Protein AF-A0A8T6M2B9-F1 (afdb_monomer_lite)

Sequence (65 aa):
EQNDKFILIDCGRSSTKVVNYLRNQGVFELEYLLATHPDADHIGGCDDVLENFDVLHVWDNGQTH

Foldseek 3Di:
DPPLAAEAFFCALDQVVSLVVCVVVVAAEHAEYEQEDDDNRGHVNVVVVVVRHHYNYYYYPPDDD

Secondary structure (DSSP, 8-state):
-BTTB-EEE---S-HHHHHHHHHHTT--EESEEE---S-HHHHTTHHHHHHHSEES-EE--S---

Radius of gyration: 11.15 Å; chains: 1; bounding box: 24×20×32 Å

pLDDT: mean 94.37, std 5.17, range [65.81, 98.5]

Structure (mmCIF, N/CA/C/O backbone):
data_AF-A0A8T6M2B9-F1
#
_entry.id   AF-A0A8T6M2B9-F1
#
loop_
_atom_site.group_PDB
_atom_site.id
_atom_site.type_symbol
_atom_site.label_atom_id
_atom_site.label_alt_id
_atom_site.label_comp_id
_atom_site.label_asym_id
_atom_site.label_entity_id
_atom_site.label_seq_id
_atom_site.pdbx_PDB_ins_code
_atom_site.Cartn_x
_atom_site.Cartn_y
_atom_site.Cartn_z
_atom_site.occupancy
_atom_site.B_iso_or_equiv
_atom_site.auth_seq_id
_atom_site.auth_comp_id
_atom_site.auth_asym_id
_atom_site.auth_atom_id
_atom_site.pdbx_PDB_model_num
ATOM 1 N N . GLU A 1 1 ? -5.145 8.990 4.422 1.00 88.81 1 GLU A N 1
ATOM 2 C CA . GLU A 1 1 ? -6.262 8.664 5.321 1.00 88.81 1 GLU A CA 1
ATOM 3 C C . GLU A 1 1 ? -7.363 9.694 5.143 1.00 88.81 1 GLU A C 1
ATOM 5 O O . GLU A 1 1 ? -7.066 10.886 5.112 1.00 88.81 1 GLU A O 1
ATOM 10 N N . GLN A 1 2 ? -8.603 9.247 4.989 1.00 90.75 2 GLN A N 1
ATOM 11 C CA . GLN A 1 2 ? -9.786 10.097 5.071 1.00 90.75 2 GLN A CA 1
ATOM 12 C C . GLN A 1 2 ? -10.940 9.255 5.615 1.00 90.75 2 GLN A C 1
ATOM 14 O O . GLN A 1 2 ? -11.259 8.234 5.020 1.00 90.75 2 GLN A O 1
ATOM 19 N N . ASN A 1 3 ? -11.572 9.675 6.715 1.00 93.19 3 ASN A N 1
ATOM 20 C CA . ASN A 1 3 ? -12.644 8.912 7.376 1.00 93.19 3 ASN A CA 1
ATOM 21 C C . ASN A 1 3 ? -12.243 7.445 7.643 1.00 93.19 3 ASN A C 1
ATOM 23 O O . ASN A 1 3 ? -12.948 6.534 7.213 1.00 93.19 3 ASN A O 1
ATOM 27 N N . ASP A 1 4 ? -11.074 7.238 8.260 1.00 92.88 4 ASP A N 1
ATOM 28 C CA . ASP A 1 4 ? -10.496 5.920 8.579 1.00 92.88 4 ASP A CA 1
ATOM 29 C C . ASP A 1 4 ? -10.210 5.010 7.366 1.00 92.88 4 ASP A C 1
ATOM 31 O O . ASP A 1 4 ? -9.918 3.827 7.521 1.00 92.88 4 ASP A O 1
ATOM 35 N N . LYS A 1 5 ? -10.250 5.557 6.143 1.00 96.44 5 LYS A N 1
ATOM 36 C CA . LYS A 1 5 ? -9.908 4.845 4.905 1.00 96.44 5 LYS A CA 1
ATOM 37 C C . LYS A 1 5 ? -8.521 5.219 4.417 1.00 96.44 5 LYS A C 1
ATOM 39 O O . LYS A 1 5 ? -8.155 6.402 4.357 1.00 96.44 5 LYS A O 1
ATOM 44 N N . PHE A 1 6 ? -7.760 4.211 4.013 1.00 98.19 6 PHE A N 1
ATOM 45 C CA . PHE A 1 6 ? -6.378 4.354 3.572 1.00 98.19 6 PHE A CA 1
ATOM 46 C C . PHE A 1 6 ? -6.241 3.999 2.095 1.00 98.19 6 PHE A C 1
ATOM 48 O O . PHE A 1 6 ? -6.814 3.027 1.614 1.00 98.19 6 PHE A O 1
ATOM 55 N N . ILE A 1 7 ? -5.464 4.809 1.383 1.00 97.94 7 ILE A N 1
ATOM 56 C CA . ILE A 1 7 ? -5.064 4.566 -0.001 1.00 97.94 7 ILE A CA 1
ATOM 57 C C . ILE A 1 7 ? -3.544 4.605 -0.027 1.00 97.94 7 ILE A C 1
ATOM 59 O O . ILE A 1 7 ? -2.948 5.513 0.563 1.00 97.94 7 ILE A O 1
ATOM 63 N N . LEU A 1 8 ? -2.938 3.643 -0.717 1.00 97.94 8 LEU A N 1
ATOM 64 C CA . LEU A 1 8 ? -1.515 3.640 -1.026 1.00 97.94 8 LEU A CA 1
ATOM 65 C C . LEU A 1 8 ? -1.318 3.915 -2.520 1.00 97.94 8 LEU A C 1
ATOM 67 O O . LEU A 1 8 ? -2.008 3.336 -3.358 1.00 97.94 8 LEU A O 1
ATOM 71 N N . ILE A 1 9 ? -0.385 4.808 -2.845 1.00 97.69 9 ILE A N 1
ATOM 72 C CA . ILE A 1 9 ? 0.037 5.093 -4.220 1.00 97.69 9 ILE A CA 1
ATOM 73 C C . ILE A 1 9 ? 1.505 4.704 -4.314 1.00 97.69 9 ILE A C 1
ATOM 75 O O . ILE A 1 9 ? 2.335 5.336 -3.660 1.00 97.69 9 ILE A O 1
ATOM 79 N N . ASP A 1 10 ? 1.786 3.679 -5.116 1.00 96.25 10 ASP A N 1
ATOM 80 C CA . ASP A 1 10 ? 3.066 2.979 -5.210 1.00 96.25 10 ASP A CA 1
ATOM 81 C C . ASP A 1 10 ? 3.570 2.395 -3.872 1.00 96.25 10 ASP A C 1
ATOM 83 O O . ASP A 1 10 ? 3.181 2.785 -2.771 1.00 96.25 10 ASP A O 1
ATOM 87 N N . CYS A 1 11 ? 4.467 1.418 -3.960 1.00 95.94 11 CYS A N 1
ATOM 88 C CA . CYS A 1 11 ? 5.004 0.683 -2.810 1.00 95.94 11 CYS A CA 1
ATOM 89 C C . CYS A 1 11 ? 6.517 0.868 -2.635 1.00 95.94 11 CYS A C 1
ATOM 91 O O . CYS A 1 11 ? 7.117 0.334 -1.698 1.00 95.94 11 CYS A O 1
ATOM 93 N N . GLY A 1 12 ? 7.142 1.643 -3.522 1.00 93.94 12 GLY A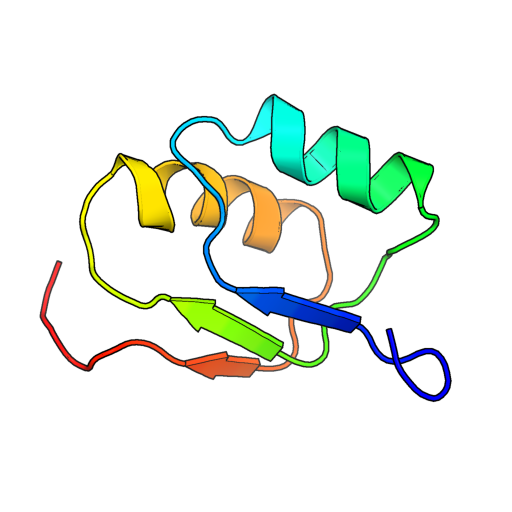 N 1
ATOM 94 C CA . GLY A 1 12 ? 8.576 1.880 -3.518 1.00 93.94 12 GLY A CA 1
ATOM 95 C C . GLY A 1 12 ? 9.386 0.661 -3.970 1.00 93.94 12 GLY A C 1
ATOM 96 O O . GLY A 1 12 ? 8.856 -0.415 -4.234 1.00 93.94 12 GLY A O 1
ATOM 97 N N . ARG A 1 13 ? 10.717 0.809 -3.985 1.00 92.88 13 ARG A N 1
ATOM 98 C CA . ARG A 1 13 ? 11.655 -0.276 -4.337 1.00 92.88 13 ARG A CA 1
ATOM 99 C C . ARG A 1 13 ? 11.765 -1.395 -3.302 1.00 92.88 13 ARG A C 1
ATOM 101 O O . ARG A 1 13 ? 12.182 -2.499 -3.629 1.00 92.88 13 ARG A O 1
ATOM 108 N N . SER A 1 14 ? 11.542 -1.073 -2.030 1.00 87.06 14 SER A N 1
ATOM 109 C CA . SER A 1 14 ? 11.818 -1.964 -0.903 1.00 87.06 14 SER A CA 1
ATOM 110 C C . SER A 1 14 ? 10.616 -2.017 0.019 1.00 87.06 14 SER A C 1
ATOM 112 O O . SER A 1 14 ? 10.236 -1.020 0.636 1.00 87.06 14 SER A O 1
ATOM 114 N N . SER A 1 15 ? 10.082 -3.216 0.156 1.00 80.25 15 SER A N 1
ATOM 115 C CA . SER A 1 15 ? 8.895 -3.526 0.932 1.00 80.25 15 SER A CA 1
ATOM 116 C C . SER A 1 15 ? 8.996 -3.259 2.423 1.00 80.25 15 SER A C 1
ATOM 118 O O . SER A 1 15 ? 8.072 -2.718 3.026 1.00 80.25 15 SER A O 1
ATOM 120 N N . THR A 1 16 ? 10.135 -3.581 3.040 1.00 89.69 16 THR A N 1
ATOM 121 C CA . THR A 1 16 ? 10.294 -3.476 4.498 1.00 89.69 16 THR A CA 1
ATOM 122 C C . THR A 1 16 ? 9.992 -2.066 5.005 1.00 89.69 16 THR A C 1
ATOM 124 O O . THR A 1 16 ? 9.446 -1.899 6.094 1.00 89.69 16 THR A O 1
ATOM 127 N N . LYS A 1 17 ? 10.322 -1.029 4.223 1.00 91.44 17 LYS A N 1
ATOM 128 C CA . LYS A 1 17 ? 10.063 0.361 4.616 1.00 91.44 17 LYS A CA 1
ATOM 129 C C . LYS A 1 17 ? 8.575 0.697 4.601 1.00 91.44 17 LYS A C 1
ATOM 131 O O . LYS A 1 17 ? 8.095 1.242 5.593 1.00 91.44 17 LYS A O 1
ATOM 136 N N . VAL A 1 18 ? 7.861 0.378 3.519 1.00 95.19 18 VAL A N 1
ATOM 137 C CA . VAL A 1 18 ? 6.436 0.722 3.386 1.00 95.19 18 VAL A CA 1
ATOM 138 C C . VAL A 1 18 ? 5.577 -0.085 4.362 1.00 95.19 18 VAL A C 1
ATOM 140 O O . VAL A 1 18 ? 4.762 0.501 5.069 1.00 95.19 18 VAL A O 1
ATOM 143 N N . VAL A 1 19 ? 5.848 -1.386 4.520 1.00 96.25 19 VAL A N 1
ATOM 144 C CA . VAL A 1 19 ? 5.123 -2.253 5.464 1.00 96.25 19 VAL A CA 1
ATOM 145 C C . VAL A 1 19 ? 5.295 -1.759 6.901 1.00 96.25 19 VAL A C 1
ATOM 147 O O . VAL A 1 19 ? 4.315 -1.582 7.626 1.00 96.25 19 VAL A O 1
ATOM 150 N N . ASN A 1 20 ? 6.534 -1.482 7.322 1.00 96.19 20 ASN A N 1
ATOM 151 C CA . ASN A 1 20 ? 6.790 -0.988 8.675 1.00 96.19 20 ASN A CA 1
ATOM 152 C C . ASN A 1 20 ? 6.171 0.390 8.908 1.00 96.19 20 ASN A C 1
ATOM 154 O O . ASN A 1 20 ? 5.640 0.647 9.986 1.00 96.19 20 ASN A O 1
ATOM 158 N N . TYR A 1 21 ? 6.233 1.276 7.912 1.00 96.12 21 TYR A N 1
ATOM 159 C CA . TYR A 1 21 ? 5.620 2.594 8.006 1.00 96.12 21 TYR A CA 1
ATOM 160 C C . TYR A 1 21 ? 4.107 2.488 8.229 1.00 96.12 21 TYR A C 1
ATOM 162 O O . TYR A 1 21 ? 3.607 3.031 9.210 1.00 96.12 21 TYR A O 1
ATOM 170 N N . LEU A 1 22 ? 3.402 1.733 7.382 1.00 96.56 22 LEU A N 1
ATOM 171 C CA . LEU A 1 22 ? 1.949 1.566 7.464 1.00 96.56 22 LEU A CA 1
ATOM 172 C C . LEU A 1 22 ? 1.515 0.914 8.785 1.00 96.56 22 LEU A C 1
ATOM 174 O O . LEU A 1 22 ? 0.614 1.424 9.450 1.00 96.56 22 LEU A O 1
ATOM 178 N N . ARG A 1 23 ? 2.221 -0.129 9.245 1.00 96.06 23 ARG A N 1
ATOM 179 C CA . ARG A 1 23 ? 1.964 -0.740 10.564 1.00 96.06 23 ARG A CA 1
ATOM 180 C C . ARG A 1 23 ? 2.147 0.244 11.714 1.00 96.06 23 ARG A C 1
ATOM 182 O O . ARG A 1 23 ? 1.328 0.277 12.626 1.00 96.06 23 ARG A O 1
ATOM 189 N N . ASN A 1 24 ? 3.189 1.073 11.666 1.00 97.25 24 ASN A N 1
ATOM 190 C CA . ASN A 1 24 ? 3.426 2.096 12.686 1.00 97.25 24 ASN A CA 1
ATOM 191 C C . ASN A 1 24 ? 2.367 3.208 12.672 1.00 97.25 24 ASN A C 1
ATOM 193 O O . ASN A 1 24 ? 2.199 3.888 13.680 1.00 97.25 24 ASN A O 1
ATOM 197 N N . GLN A 1 25 ? 1.669 3.407 11.551 1.00 96.50 25 GLN A N 1
ATOM 198 C CA . GLN A 1 25 ? 0.510 4.298 11.461 1.00 96.50 25 GLN A CA 1
ATOM 199 C C . GLN A 1 25 ? -0.803 3.621 11.897 1.00 96.50 25 GLN A C 1
ATOM 201 O O . GLN A 1 25 ? -1.840 4.272 11.900 1.00 96.50 25 GLN A O 1
ATOM 206 N N . GLY A 1 26 ? -0.782 2.338 12.282 1.00 96.06 26 GLY A N 1
ATOM 207 C CA . GLY A 1 26 ? -1.988 1.597 12.659 1.00 96.06 26 GLY A CA 1
ATOM 208 C C . GLY A 1 26 ? -2.858 1.188 11.469 1.00 96.06 26 GLY A C 1
ATOM 209 O O . GLY A 1 26 ? -4.043 0.923 11.649 1.00 96.06 26 GLY A O 1
ATOM 210 N N . VAL A 1 27 ? -2.287 1.140 10.263 1.00 97.50 27 VAL A N 1
ATOM 211 C CA . VAL A 1 27 ? -2.988 0.695 9.055 1.00 97.50 27 VAL A CA 1
ATOM 212 C C . VAL A 1 27 ? -2.983 -0.828 8.996 1.00 97.50 27 VAL A C 1
ATOM 214 O O . VAL A 1 27 ? -1.935 -1.456 9.148 1.00 97.50 27 VAL A O 1
ATOM 217 N N . PHE A 1 28 ? -4.150 -1.412 8.738 1.00 94.06 28 PHE A N 1
ATOM 218 C CA . PHE A 1 28 ? -4.328 -2.858 8.546 1.00 94.06 28 PHE A CA 1
ATOM 219 C C . PHE A 1 28 ? -5.088 -3.196 7.253 1.00 94.06 28 PHE A C 1
ATOM 221 O O . PHE A 1 28 ? -4.906 -4.284 6.712 1.00 94.06 28 PHE A O 1
ATOM 228 N N . GLU A 1 29 ? -5.874 -2.248 6.738 1.00 98.06 29 GLU A N 1
ATOM 229 C CA . GLU A 1 29 ? -6.650 -2.347 5.500 1.00 98.06 29 GLU A CA 1
ATOM 230 C C . GLU A 1 29 ? -6.321 -1.155 4.591 1.00 98.06 29 GLU A C 1
ATOM 232 O O . GLU A 1 29 ? -6.162 -0.022 5.060 1.00 98.06 29 GLU A O 1
ATOM 237 N N . LEU A 1 30 ? -6.224 -1.415 3.289 1.00 98.44 30 LEU A N 1
ATOM 238 C CA . LEU A 1 30 ? -6.136 -0.419 2.231 1.00 98.44 30 LEU A CA 1
ATOM 239 C C . LEU A 1 30 ? -7.380 -0.540 1.347 1.00 98.44 30 LEU A C 1
ATOM 241 O O . LEU A 1 30 ? -7.625 -1.576 0.729 1.00 98.44 30 LEU A O 1
ATOM 245 N N . GLU A 1 31 ? -8.137 0.550 1.224 1.00 98.50 31 GLU A N 1
ATOM 246 C CA . GLU A 1 31 ? -9.284 0.583 0.315 1.00 98.50 31 GLU A CA 1
ATOM 247 C C . GLU A 1 31 ? -8.814 0.531 -1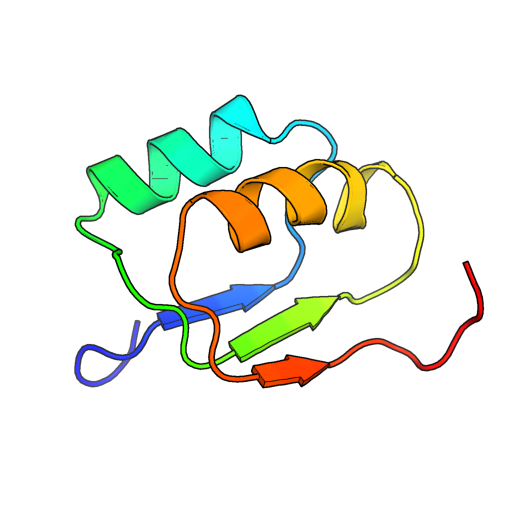.144 1.00 98.50 31 GLU A C 1
ATOM 249 O O . GLU A 1 31 ? -9.426 -0.142 -1.971 1.00 98.50 31 GLU A O 1
ATOM 254 N N . TYR A 1 32 ? -7.694 1.196 -1.447 1.00 98.06 32 TYR A N 1
ATOM 255 C CA . TYR A 1 32 ? -7.063 1.152 -2.764 1.00 98.06 32 TYR A CA 1
ATOM 256 C C . TYR A 1 32 ? -5.541 1.060 -2.667 1.00 98.06 32 TYR A C 1
ATOM 258 O O . TYR A 1 32 ? -4.904 1.775 -1.886 1.00 98.06 32 TYR A O 1
ATOM 266 N N . LEU A 1 33 ? -4.969 0.252 -3.555 1.00 98.12 33 LEU A N 1
ATOM 267 C CA . LEU A 1 33 ? -3.577 0.310 -3.974 1.00 98.12 33 LEU A CA 1
ATOM 268 C C . LEU A 1 33 ? -3.515 0.768 -5.438 1.00 98.12 33 LEU A C 1
ATOM 270 O O . LEU A 1 33 ? -4.053 0.101 -6.321 1.00 98.12 33 LEU A O 1
ATOM 274 N N . LEU A 1 34 ? -2.867 1.904 -5.694 1.00 97.88 34 LEU A N 1
ATOM 275 C CA . LEU A 1 34 ? -2.691 2.464 -7.035 1.00 97.88 34 LEU A CA 1
ATOM 276 C C . LEU A 1 34 ? -1.227 2.318 -7.470 1.00 97.88 34 LEU A C 1
ATOM 278 O O . LEU A 1 34 ? -0.350 2.909 -6.841 1.00 97.88 34 LEU A O 1
ATOM 282 N N . ALA A 1 35 ? -0.968 1.572 -8.543 1.00 96.19 35 ALA A N 1
ATOM 283 C CA . ALA A 1 35 ? 0.353 1.422 -9.151 1.00 96.19 35 ALA A CA 1
ATOM 284 C C . ALA A 1 35 ? 0.481 2.336 -10.378 1.00 96.19 35 ALA A C 1
ATOM 286 O O . ALA A 1 35 ? -0.252 2.194 -11.359 1.00 96.19 35 ALA A O 1
ATOM 287 N N . THR A 1 36 ? 1.402 3.297 -10.333 1.00 95.88 36 THR A N 1
ATOM 288 C CA . THR A 1 36 ? 1.501 4.331 -11.374 1.00 95.88 36 THR A CA 1
ATOM 289 C C . THR A 1 36 ? 2.185 3.834 -12.649 1.00 95.88 36 THR A C 1
ATOM 291 O O . THR A 1 36 ? 1.784 4.222 -13.749 1.00 95.88 36 THR A O 1
ATOM 294 N N . HIS A 1 37 ? 3.214 2.993 -12.517 1.00 93.56 37 HIS A N 1
ATOM 295 C CA . HIS A 1 37 ? 3.944 2.351 -13.613 1.00 93.56 37 HIS A CA 1
ATOM 296 C C . HIS A 1 37 ? 4.787 1.167 -13.106 1.00 93.56 37 HIS A C 1
ATOM 298 O O . HIS A 1 37 ? 5.057 1.100 -11.907 1.00 93.56 37 HIS A O 1
ATOM 304 N N . PRO A 1 38 ? 5.190 0.220 -13.980 1.00 92.44 38 PRO A N 1
ATOM 305 C CA . PRO A 1 38 ? 5.756 -1.062 -13.557 1.00 92.44 38 PRO A CA 1
ATOM 306 C C . PRO A 1 38 ? 7.226 -0.995 -13.122 1.00 92.44 38 PRO A C 1
ATOM 308 O O . PRO A 1 38 ? 7.841 -2.031 -12.864 1.00 92.44 38 PRO A O 1
ATOM 311 N N . ASP A 1 39 ? 7.815 0.196 -13.046 1.00 94.38 39 ASP A N 1
ATOM 312 C CA . ASP A 1 3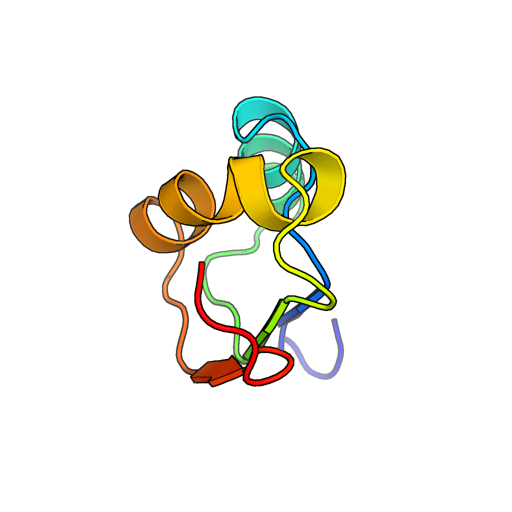9 ? 9.210 0.323 -12.655 1.00 94.38 39 ASP A CA 1
ATOM 313 C C . ASP A 1 39 ? 9.401 -0.143 -11.206 1.00 94.38 39 ASP A C 1
ATOM 315 O O . ASP A 1 39 ? 8.596 0.111 -10.304 1.00 94.38 39 ASP A O 1
ATOM 319 N N . ALA A 1 40 ? 10.490 -0.875 -10.975 1.00 92.62 40 ALA A N 1
ATOM 320 C CA . ALA A 1 40 ? 10.720 -1.559 -9.707 1.00 92.62 40 ALA A CA 1
ATOM 321 C C . ALA A 1 40 ? 10.822 -0.598 -8.514 1.00 92.62 40 ALA A C 1
ATOM 323 O O . ALA A 1 40 ? 10.573 -1.002 -7.385 1.00 92.62 40 ALA A O 1
ATOM 324 N N . ASP A 1 41 ? 11.210 0.659 -8.720 1.00 92.88 41 ASP A N 1
ATOM 325 C CA . ASP A 1 41 ? 11.216 1.685 -7.679 1.00 92.88 41 ASP A CA 1
ATOM 326 C C . ASP A 1 41 ? 9.829 2.222 -7.313 1.00 92.88 41 ASP A C 1
ATOM 328 O O . ASP A 1 41 ? 9.714 2.884 -6.282 1.00 92.88 41 ASP A O 1
ATOM 332 N N . HIS A 1 42 ? 8.795 1.844 -8.066 1.00 93.88 42 HIS A N 1
ATOM 333 C CA . HIS A 1 42 ? 7.391 2.128 -7.794 1.00 93.88 42 HIS A CA 1
ATOM 334 C C . HIS A 1 42 ? 6.649 0.898 -7.261 1.00 93.88 42 HIS A C 1
ATOM 336 O O . HIS A 1 42 ? 6.046 0.983 -6.193 1.00 93.88 42 HIS A O 1
ATOM 342 N N . ILE A 1 43 ? 6.737 -0.258 -7.928 1.00 94.06 43 ILE A N 1
ATOM 343 C CA . ILE A 1 43 ? 5.950 -1.452 -7.554 1.00 94.06 43 ILE A CA 1
ATOM 344 C C . ILE A 1 43 ? 6.735 -2.544 -6.820 1.00 94.06 43 ILE A C 1
ATOM 346 O O . ILE A 1 43 ? 6.142 -3.519 -6.367 1.00 94.06 43 ILE A O 1
ATOM 350 N N . GLY A 1 44 ? 8.053 -2.401 -6.656 1.00 93.62 44 GLY A N 1
ATOM 351 C CA . GLY A 1 44 ? 8.907 -3.462 -6.105 1.00 93.62 44 GLY A CA 1
ATOM 352 C C . GLY A 1 44 ? 8.568 -3.889 -4.673 1.00 93.62 44 GLY A C 1
ATOM 353 O O . GLY A 1 44 ? 8.940 -4.980 -4.259 1.00 93.62 44 GLY A O 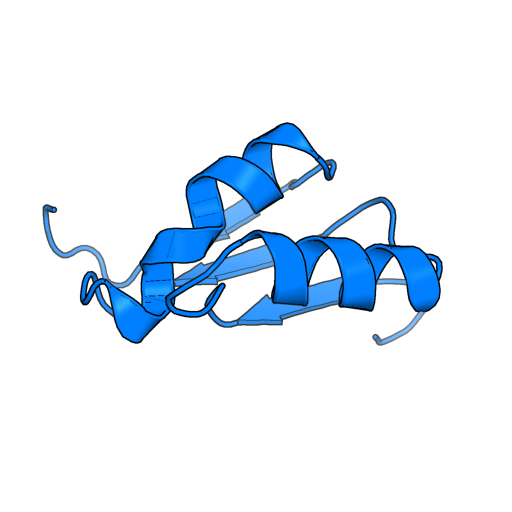1
ATOM 354 N N . GLY A 1 45 ? 7.872 -3.046 -3.907 1.00 95.62 45 GLY A N 1
ATOM 355 C CA . GLY A 1 45 ? 7.362 -3.371 -2.577 1.00 95.62 45 GLY A CA 1
ATOM 356 C C . GLY A 1 45 ? 5.905 -3.838 -2.535 1.00 95.62 45 GLY A C 1
ATOM 357 O O . GLY A 1 45 ? 5.402 -4.051 -1.435 1.00 95.62 45 GLY A O 1
ATOM 358 N N . CYS A 1 46 ? 5.204 -3.926 -3.670 1.00 95.69 46 CYS A N 1
ATOM 359 C CA . CYS A 1 46 ? 3.756 -4.148 -3.672 1.00 95.69 46 CYS A CA 1
ATOM 360 C C . CYS A 1 46 ? 3.356 -5.581 -3.336 1.00 95.69 46 CYS A C 1
ATOM 362 O O . CYS A 1 46 ? 2.348 -5.750 -2.657 1.00 95.69 46 CYS A O 1
ATOM 364 N N . ASP A 1 47 ? 4.155 -6.583 -3.706 1.00 94.81 47 ASP A N 1
ATOM 365 C CA . ASP A 1 47 ? 3.897 -7.979 -3.326 1.00 94.81 47 ASP A CA 1
ATOM 366 C C . ASP A 1 47 ? 3.821 -8.119 -1.800 1.00 94.81 47 ASP A C 1
ATOM 368 O O . ASP A 1 47 ? 2.830 -8.590 -1.251 1.00 94.81 47 ASP A O 1
ATOM 372 N N . ASP A 1 48 ? 4.808 -7.576 -1.089 1.00 95.50 48 ASP A N 1
ATOM 373 C CA . ASP A 1 48 ? 4.820 -7.577 0.372 1.00 95.50 48 ASP A CA 1
ATOM 374 C C . ASP A 1 48 ? 3.673 -6.751 0.984 1.00 95.50 48 ASP A C 1
ATOM 376 O O . ASP A 1 48 ? 3.199 -7.071 2.073 1.00 95.50 48 ASP A O 1
ATOM 380 N N . VAL A 1 49 ? 3.210 -5.682 0.325 1.00 97.06 49 VAL A N 1
ATOM 381 C CA . VAL A 1 49 ? 2.013 -4.950 0.777 1.00 97.06 49 VAL A CA 1
ATOM 382 C C . VAL A 1 49 ? 0.782 -5.852 0.669 1.00 97.06 49 VAL A C 1
ATOM 384 O O . VAL A 1 49 ? 0.040 -5.976 1.641 1.00 97.06 49 VAL A O 1
ATOM 387 N N . LEU A 1 50 ? 0.595 -6.525 -0.467 1.00 96.38 50 LEU A N 1
ATOM 388 C CA . LEU A 1 50 ? -0.522 -7.446 -0.689 1.00 96.38 50 LEU A CA 1
ATOM 389 C C . LEU A 1 50 ? -0.483 -8.656 0.259 1.00 96.38 50 LEU A C 1
ATOM 391 O O . LEU A 1 50 ? -1.529 -9.175 0.634 1.00 96.38 50 LEU A O 1
ATOM 395 N N . GLU A 1 51 ? 0.704 -9.088 0.689 1.00 96.12 51 GLU A N 1
ATOM 396 C CA . GLU A 1 51 ? 0.864 -10.167 1.671 1.00 96.12 51 GLU A CA 1
ATOM 397 C C . GLU A 1 51 ? 0.579 -9.739 3.122 1.00 96.12 51 GLU A C 1
ATOM 399 O O . GLU A 1 51 ? 0.257 -10.583 3.961 1.00 96.12 51 GLU A O 1
ATOM 404 N N . ASN A 1 52 ? 0.731 -8.452 3.458 1.00 96.56 52 ASN A N 1
ATOM 405 C CA . ASN A 1 52 ? 0.702 -7.974 4.847 1.00 96.56 52 ASN A CA 1
ATOM 406 C C . ASN A 1 52 ? -0.518 -7.111 5.213 1.00 96.56 52 ASN A C 1
ATOM 408 O O . ASN A 1 52 ? -0.723 -6.881 6.410 1.00 96.56 52 ASN A O 1
ATOM 412 N N . PHE A 1 53 ? -1.290 -6.632 4.237 1.00 97.62 53 PHE A N 1
ATOM 413 C CA . PHE A 1 53 ? -2.472 -5.785 4.434 1.00 97.62 53 PHE A CA 1
ATOM 414 C C . PHE A 1 53 ? -3.665 -6.336 3.653 1.00 97.62 53 PHE A C 1
ATOM 416 O O . PHE A 1 53 ? -3.491 -6.920 2.587 1.00 97.62 53 PHE A O 1
ATOM 423 N N . ASP A 1 54 ? -4.877 -6.115 4.162 1.00 97.88 54 ASP A N 1
ATOM 424 C CA . ASP A 1 54 ? -6.091 -6.403 3.394 1.00 97.88 54 ASP A CA 1
ATOM 425 C C . ASP A 1 54 ? -6.289 -5.298 2.348 1.00 97.88 54 ASP A C 1
ATOM 427 O O . ASP A 1 54 ? -6.453 -4.130 2.704 1.00 97.88 54 ASP A O 1
ATOM 431 N N . VAL A 1 55 ? -6.189 -5.637 1.062 1.00 98.25 55 VAL A N 1
ATOM 432 C CA . VAL A 1 55 ? -6.286 -4.675 -0.045 1.00 98.25 55 VAL A CA 1
ATOM 433 C C . VAL A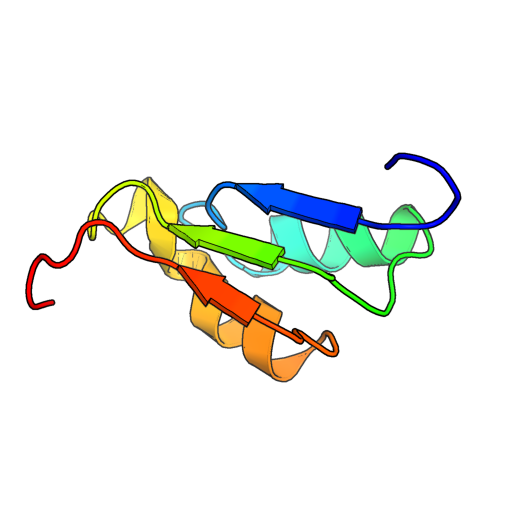 1 55 ? -7.538 -4.969 -0.856 1.00 98.25 55 VAL A C 1
ATOM 435 O O . VAL A 1 55 ? -7.609 -5.970 -1.568 1.00 98.25 55 VAL A O 1
ATOM 438 N N . LEU A 1 56 ? -8.519 -4.068 -0.785 1.00 98.31 56 LEU A 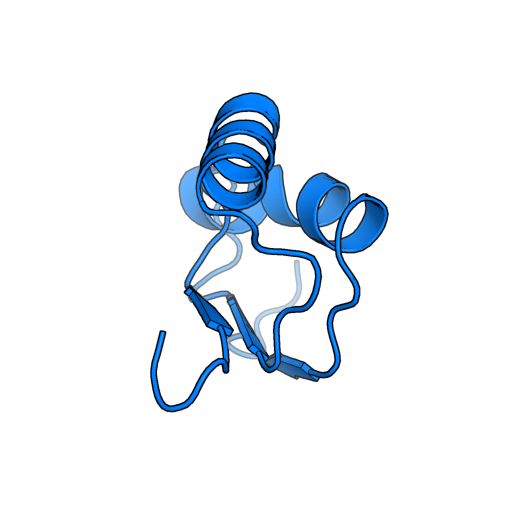N 1
ATOM 439 C CA . LEU A 1 56 ? -9.827 -4.289 -1.409 1.00 98.31 56 LEU A CA 1
ATOM 440 C C . LEU A 1 56 ? -9.787 -4.114 -2.932 1.00 98.31 56 LEU A C 1
ATOM 442 O O . LEU A 1 56 ? -10.463 -4.834 -3.674 1.00 98.31 56 LEU A O 1
ATOM 446 N N . HIS A 1 57 ? -8.994 -3.152 -3.406 1.00 98.06 57 HIS A N 1
ATOM 447 C CA . HIS A 1 57 ? -8.895 -2.806 -4.818 1.00 98.06 57 HIS A CA 1
ATOM 448 C C . HIS A 1 57 ? -7.453 -2.498 -5.223 1.00 98.06 57 HIS A C 1
ATOM 450 O O . HIS A 1 57 ? -6.760 -1.731 -4.557 1.00 98.06 57 HIS A O 1
ATOM 456 N N . VAL A 1 58 ? -7.032 -3.039 -6.368 1.00 97.25 58 VAL A N 1
ATOM 457 C CA . VAL A 1 58 ? -5.742 -2.736 -7.004 1.00 97.25 58 VAL A CA 1
ATOM 458 C C . VAL A 1 58 ? -6.004 -2.163 -8.387 1.00 97.25 58 VAL A C 1
ATOM 460 O O . VAL A 1 58 ? -6.685 -2.804 -9.189 1.00 97.25 58 VAL A O 1
ATOM 463 N N . TRP A 1 59 ? -5.506 -0.957 -8.659 1.00 97.12 59 TRP A N 1
ATOM 464 C CA . TRP A 1 59 ? -5.568 -0.333 -9.984 1.00 97.12 59 TRP A CA 1
ATOM 465 C C . TRP A 1 59 ? -4.149 -0.060 -10.477 1.00 97.12 59 TRP A C 1
ATOM 467 O O . TRP A 1 59 ? -3.331 0.489 -9.738 1.00 97.12 59 TRP A O 1
ATOM 477 N N . ASP A 1 60 ? -3.875 -0.401 -11.730 1.00 94.94 60 ASP A N 1
ATOM 478 C CA . ASP A 1 60 ? -2.604 -0.126 -12.392 1.00 94.94 60 ASP A CA 1
ATOM 479 C C . ASP A 1 60 ? -2.807 0.762 -13.629 1.00 94.94 60 ASP A C 1
ATOM 481 O O . ASP A 1 60 ? -3.911 1.219 -13.943 1.00 94.94 60 ASP A O 1
ATOM 485 N N . ASN A 1 61 ? -1.716 1.034 -14.338 1.00 92.31 61 ASN A N 1
ATOM 486 C CA . ASN A 1 61 ? -1.733 1.824 -15.563 1.00 92.31 61 ASN A CA 1
ATOM 487 C C . ASN A 1 61 ? -2.033 0.999 -16.834 1.00 92.31 61 ASN A C 1
ATOM 489 O O . ASN A 1 61 ? -1.888 1.518 -17.944 1.00 92.31 61 ASN A O 1
ATOM 493 N N . GLY A 1 62 ? -2.418 -0.273 -16.695 1.00 92.75 62 GLY A N 1
ATOM 494 C CA . GLY A 1 62 ? -2.722 -1.194 -17.788 1.00 92.75 62 GLY A CA 1
ATOM 495 C C . GLY A 1 62 ? -1.516 -1.667 -18.606 1.00 92.75 62 GLY A C 1
ATOM 496 O O . GLY A 1 62 ? -1.706 -2.317 -19.637 1.00 92.75 62 GLY A O 1
ATOM 497 N N . GLN A 1 63 ? -0.283 -1.338 -18.207 1.00 89.38 63 GLN A N 1
ATOM 498 C CA . GLN A 1 63 ? 0.914 -1.861 -18.862 1.00 89.38 63 GLN A CA 1
ATOM 499 C C . GLN A 1 63 ? 1.203 -3.272 -18.365 1.00 89.38 63 GLN A C 1
ATOM 501 O O . GLN A 1 63 ? 1.317 -3.492 -17.166 1.00 89.38 63 GLN A O 1
ATOM 506 N N . THR A 1 64 ? 1.396 -4.220 -19.278 1.00 78.75 64 THR A N 1
ATOM 507 C CA . THR A 1 64 ? 1.916 -5.549 -18.930 1.00 78.75 64 THR A CA 1
ATOM 508 C C . THR A 1 64 ? 3.314 -5.449 -18.327 1.00 78.75 64 THR A C 1
ATOM 510 O O . THR A 1 64 ? 4.189 -4.807 -18.915 1.00 78.75 64 THR A O 1
ATOM 513 N N . HIS A 1 65 ? 3.496 -6.117 -17.192 1.00 65.81 65 HIS A N 1
ATOM 514 C CA . HIS A 1 65 ? 4.752 -6.300 -16.468 1.00 65.81 65 HIS A CA 1
ATOM 515 C C . HIS A 1 65 ? 5.178 -7.772 -16.511 1.00 65.81 65 HIS A C 1
ATOM 517 O O . HIS A 1 65 ? 4.281 -8.647 -16.489 1.00 65.81 65 HIS A O 1
#